Protein AF-A0A2W4IKG3-F1 (afdb_monomer_lite)

Radius of gyration: 30.19 Å; chains: 1; bounding box: 54×69×61 Å

Structure (mmCIF, N/CA/C/O backbone):
data_AF-A0A2W4IKG3-F1
#
_entry.id   AF-A0A2W4IKG3-F1
#
loop_
_atom_site.group_PDB
_atom_site.id
_atom_site.type_symbol
_atom_site.label_atom_id
_atom_site.label_alt_id
_atom_site.label_comp_id
_atom_site.label_asym_id
_atom_site.label_entity_id
_atom_site.label_seq_id
_atom_site.pdbx_PDB_ins_code
_atom_site.Cartn_x
_atom_site.Cartn_y
_atom_site.Cartn_z
_atom_site.occupancy
_atom_site.B_iso_or_equiv
_atom_site.auth_seq_id
_atom_site.auth_comp_id
_atom_site.auth_asym_id
_atom_site.auth_atom_id
_atom_site.pdbx_PDB_model_num
ATOM 1 N N . MET A 1 1 ? 26.561 -14.311 15.280 1.00 34.28 1 MET A N 1
ATOM 2 C CA . MET A 1 1 ? 27.555 -15.313 14.841 1.00 34.28 1 MET A CA 1
ATOM 3 C C . MET A 1 1 ? 26.933 -16.686 15.049 1.00 34.28 1 MET A C 1
ATOM 5 O O . MET A 1 1 ? 26.318 -16.901 16.084 1.00 34.28 1 MET A O 1
ATOM 9 N N . VAL A 1 2 ? 26.937 -17.510 14.005 1.00 32.25 2 VAL A N 1
ATOM 10 C CA . VAL A 1 2 ? 26.079 -18.692 13.817 1.00 32.25 2 VAL A CA 1
ATOM 11 C C . VAL A 1 2 ? 26.414 -19.804 14.818 1.00 32.25 2 VAL A C 1
ATOM 13 O O . VAL A 1 2 ? 27.567 -20.209 14.922 1.00 32.25 2 VAL A O 1
ATOM 16 N N . PHE A 1 3 ? 25.398 -20.301 15.532 1.00 28.64 3 PHE A N 1
ATOM 17 C CA . PHE A 1 3 ? 25.489 -21.510 16.350 1.00 28.64 3 PHE A CA 1
ATOM 18 C C . PHE A 1 3 ? 25.494 -22.739 15.436 1.00 28.64 3 PHE A C 1
ATOM 20 O O . PHE A 1 3 ? 24.466 -23.132 14.887 1.00 28.64 3 PHE A O 1
ATOM 27 N N . VAL A 1 4 ? 26.668 -23.344 15.289 1.00 43.88 4 VAL A N 1
ATOM 28 C CA . VAL A 1 4 ? 26.813 -24.748 14.909 1.00 43.88 4 VAL A CA 1
ATOM 29 C C . VAL A 1 4 ? 26.475 -25.550 16.163 1.00 43.88 4 VAL A C 1
ATOM 31 O O . VAL A 1 4 ? 27.255 -25.556 17.110 1.00 43.88 4 VAL A O 1
ATOM 34 N N . PHE A 1 5 ? 25.295 -26.167 16.214 1.00 30.92 5 PHE A N 1
ATOM 35 C CA . PHE A 1 5 ? 25.030 -27.221 17.190 1.00 30.92 5 PHE A CA 1
ATOM 36 C C . PHE A 1 5 ? 24.658 -28.493 16.450 1.00 30.92 5 P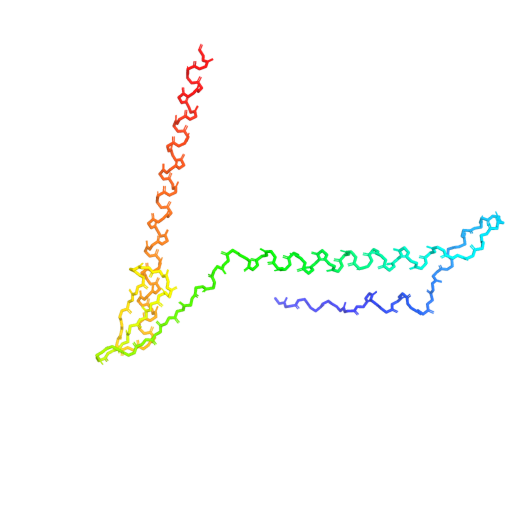HE A C 1
ATOM 38 O O . PHE A 1 5 ? 23.697 -28.554 15.683 1.00 30.92 5 PHE A O 1
ATOM 45 N N . GLU A 1 6 ? 25.547 -29.456 16.635 1.00 34.50 6 GLU A N 1
ATOM 46 C CA . GLU A 1 6 ? 25.668 -30.669 15.870 1.00 34.50 6 GLU A CA 1
ATOM 47 C C . GLU A 1 6 ? 24.504 -31.634 16.069 1.00 34.50 6 GLU A C 1
ATOM 49 O O . GLU A 1 6 ? 23.808 -31.704 17.083 1.00 34.50 6 GLU A O 1
ATOM 54 N N . PHE A 1 7 ? 24.359 -32.415 15.016 1.00 35.81 7 PHE A N 1
ATOM 55 C CA . PHE A 1 7 ? 23.345 -33.388 14.693 1.00 35.81 7 PHE A CA 1
ATOM 56 C C . PHE A 1 7 ? 23.620 -34.719 15.425 1.00 35.81 7 PHE A C 1
ATOM 58 O O . PHE A 1 7 ? 23.741 -35.764 14.791 1.00 35.81 7 PHE A O 1
ATOM 65 N N . THR A 1 8 ? 23.752 -34.696 16.757 1.00 38.12 8 THR A N 1
ATOM 66 C CA . THR A 1 8 ? 24.321 -35.832 17.526 1.00 38.12 8 THR A CA 1
ATOM 67 C C . THR A 1 8 ? 23.337 -36.496 18.499 1.00 38.12 8 THR A C 1
ATOM 69 O O . THR A 1 8 ? 23.743 -37.104 19.481 1.00 38.12 8 THR A O 1
ATOM 72 N N . ILE A 1 9 ? 22.021 -36.430 18.252 1.00 40.94 9 ILE A N 1
ATOM 73 C CA . ILE A 1 9 ? 21.034 -37.144 19.101 1.00 40.94 9 ILE A CA 1
ATOM 74 C C . ILE A 1 9 ? 20.288 -38.269 18.359 1.00 40.94 9 ILE A C 1
ATOM 76 O O . ILE A 1 9 ? 19.635 -39.094 18.991 1.00 40.94 9 ILE A O 1
ATOM 80 N N . LEU A 1 10 ? 20.435 -38.414 17.037 1.00 38.81 10 LEU A N 1
ATOM 81 C CA . LEU A 1 10 ? 19.617 -39.376 16.278 1.00 38.81 10 LEU A CA 1
ATOM 82 C C . LEU A 1 10 ? 20.245 -40.743 15.971 1.00 38.81 10 LEU A C 1
ATOM 84 O O . LEU A 1 10 ? 19.554 -41.597 15.425 1.00 38.81 10 LEU A O 1
ATOM 88 N N . THR A 1 11 ? 21.490 -41.013 16.364 1.00 42.28 11 THR A N 1
ATOM 89 C CA . THR A 1 11 ? 22.123 -42.328 16.114 1.00 42.28 11 THR A CA 1
ATOM 90 C C . THR A 1 11 ? 22.355 -43.169 17.370 1.00 42.28 11 THR A C 1
ATOM 92 O O . THR A 1 11 ? 22.604 -44.368 17.258 1.00 42.28 11 THR A O 1
ATOM 95 N N . ALA A 1 12 ? 22.182 -42.615 18.574 1.00 37.78 12 ALA A N 1
ATOM 96 C CA . ALA A 1 12 ? 22.375 -43.374 19.814 1.00 37.78 12 ALA A CA 1
ATOM 97 C C . ALA A 1 12 ? 21.210 -44.327 20.158 1.00 37.78 12 ALA A C 1
ATOM 99 O O . ALA A 1 12 ? 21.348 -45.170 21.038 1.00 37.78 12 ALA A O 1
ATOM 100 N N . PHE A 1 13 ? 20.076 -44.250 19.453 1.00 38.38 13 PHE A N 1
ATOM 101 C CA . PHE A 1 13 ? 18.917 -45.114 19.716 1.00 38.38 13 PHE A CA 1
ATOM 102 C C . PHE A 1 13 ? 18.950 -46.473 18.996 1.00 38.38 13 PHE A C 1
ATOM 104 O O . PHE A 1 13 ? 18.007 -47.247 19.143 1.00 38.38 13 PHE A O 1
ATOM 111 N N . TRP A 1 14 ? 20.008 -46.782 18.232 1.00 46.38 14 TRP A N 1
ATOM 112 C CA . TRP A 1 14 ? 20.019 -47.968 17.362 1.00 46.38 14 TRP A CA 1
ATOM 113 C C . TRP A 1 14 ? 21.109 -49.015 17.638 1.00 46.38 14 TRP A C 1
ATOM 115 O O . TRP A 1 14 ? 21.073 -50.070 17.018 1.00 46.38 14 TRP A O 1
ATOM 125 N N . VAL A 1 15 ? 22.049 -48.789 18.568 1.00 45.81 15 VAL A N 1
ATOM 126 C CA . VAL A 1 15 ? 23.169 -49.743 18.774 1.00 45.81 15 VAL A CA 1
ATOM 127 C C . VAL A 1 15 ? 23.223 -50.372 20.172 1.00 45.81 15 VAL A C 1
ATOM 129 O O . VAL A 1 15 ? 23.828 -51.426 20.330 1.00 45.81 15 VAL A O 1
ATOM 132 N N . ASN A 1 16 ? 22.548 -49.826 21.188 1.00 42.97 16 ASN A N 1
ATOM 133 C CA . ASN A 1 16 ? 22.400 -50.527 22.471 1.00 42.97 16 ASN A CA 1
ATOM 134 C C . ASN A 1 16 ? 21.255 -49.929 23.303 1.00 42.97 16 ASN A C 1
ATOM 136 O O . ASN A 1 16 ? 21.423 -48.842 23.859 1.00 42.97 16 ASN A O 1
ATOM 140 N N . PRO A 1 17 ? 20.089 -50.588 23.415 1.00 44.97 17 PRO A N 1
ATOM 141 C CA . PRO A 1 17 ? 19.074 -50.134 24.352 1.00 44.97 17 PRO A CA 1
ATOM 142 C C . PRO A 1 17 ? 19.599 -50.321 25.789 1.00 44.97 17 PRO A C 1
ATOM 144 O O . PRO A 1 17 ? 20.053 -51.419 26.125 1.00 44.97 17 PRO A O 1
ATOM 147 N N . PRO A 1 18 ? 19.544 -49.297 26.665 1.00 37.84 18 PRO A N 1
ATOM 148 C CA . PRO A 1 18 ? 19.806 -49.496 28.082 1.00 37.84 18 PRO A CA 1
ATOM 149 C C . PRO A 1 18 ? 18.814 -50.534 28.603 1.00 37.84 18 PRO A C 1
ATOM 151 O O . PRO A 1 18 ? 17.600 -50.386 28.447 1.00 37.84 18 PRO A O 1
ATOM 154 N N . GLN A 1 19 ? 19.338 -51.609 29.191 1.00 41.72 19 GLN A N 1
ATOM 155 C CA . GLN A 1 19 ? 18.538 -52.657 29.809 1.00 41.72 19 GLN A CA 1
ATOM 156 C C . GLN A 1 19 ? 17.869 -52.100 31.068 1.00 41.72 19 GLN A C 1
ATOM 158 O O . GLN A 1 19 ? 18.324 -52.313 32.189 1.00 41.72 19 GLN A O 1
ATOM 163 N N . PHE A 1 20 ? 16.771 -51.370 30.888 1.00 39.03 20 PHE A N 1
ATOM 164 C CA . PHE A 1 20 ? 15.821 -51.132 31.961 1.00 39.03 20 PHE A CA 1
ATOM 165 C C . PHE A 1 20 ? 15.125 -52.462 32.260 1.00 39.03 20 PHE A C 1
ATOM 167 O O . PHE A 1 20 ? 14.127 -52.834 31.642 1.00 39.03 20 PHE A O 1
ATOM 174 N N . LEU A 1 21 ? 15.712 -53.203 33.202 1.00 35.44 21 LEU A N 1
ATOM 175 C CA . LEU A 1 21 ? 15.143 -54.384 33.841 1.00 35.44 21 LEU A CA 1
ATOM 176 C C . LEU A 1 21 ? 13.861 -53.999 34.593 1.00 35.44 21 LEU A C 1
ATOM 178 O O . LEU A 1 21 ? 13.856 -53.825 35.809 1.00 35.44 21 LEU A O 1
ATOM 182 N N . PHE A 1 22 ? 12.738 -53.926 33.882 1.00 35.06 22 PHE A N 1
ATOM 183 C CA . PHE A 1 22 ? 11.442 -54.164 34.503 1.00 35.06 22 PHE A CA 1
ATOM 184 C C . PHE A 1 22 ? 11.282 -55.671 34.683 1.00 35.06 22 PHE A C 1
ATOM 186 O O . PHE A 1 22 ? 10.870 -56.400 33.780 1.00 35.06 22 PHE A O 1
ATOM 193 N N . ARG A 1 23 ? 11.639 -56.155 35.874 1.00 36.19 23 ARG A N 1
ATOM 194 C CA . ARG A 1 23 ? 11.319 -57.513 36.312 1.00 36.19 23 ARG A CA 1
ATOM 195 C C . ARG A 1 23 ? 9.824 -57.575 36.631 1.00 36.19 23 ARG A C 1
ATOM 197 O O . ARG A 1 23 ? 9.427 -57.416 37.780 1.00 36.19 23 ARG A O 1
ATOM 204 N N . LEU A 1 24 ? 8.999 -57.807 35.613 1.00 34.88 24 LEU A N 1
ATOM 205 C CA . LEU A 1 24 ? 7.612 -58.232 35.788 1.00 34.88 24 LEU A CA 1
ATOM 206 C C . LEU A 1 24 ? 7.510 -59.726 35.486 1.00 34.88 24 LEU A C 1
ATOM 208 O O . LEU A 1 24 ? 7.842 -60.208 34.404 1.00 34.88 24 LEU A O 1
ATOM 212 N N . HIS A 1 25 ? 7.104 -60.468 36.511 1.00 37.59 25 HIS A N 1
ATOM 213 C CA . HIS A 1 25 ? 6.852 -61.894 36.440 1.00 37.59 25 HIS A CA 1
ATOM 214 C C . HIS A 1 25 ? 5.715 -62.183 35.447 1.00 37.59 25 HIS A C 1
ATOM 216 O O . HIS A 1 25 ? 4.598 -61.719 35.632 1.00 37.59 25 HIS A O 1
ATOM 222 N N . ARG A 1 26 ? 6.033 -63.057 34.484 1.00 36.47 26 ARG A N 1
ATOM 223 C CA . ARG A 1 26 ? 5.149 -63.953 33.714 1.00 36.47 26 ARG A CA 1
ATOM 224 C C . ARG A 1 26 ? 4.141 -63.317 32.739 1.00 36.47 26 ARG A C 1
ATOM 226 O O . ARG A 1 26 ? 3.073 -62.869 33.123 1.00 36.47 26 ARG A O 1
ATOM 233 N N . GLY A 1 27 ? 4.430 -63.537 31.451 1.00 36.84 27 GLY A N 1
ATOM 234 C CA . GLY A 1 27 ? 3.435 -64.022 30.486 1.00 36.84 27 GLY A CA 1
ATOM 235 C C . GLY A 1 27 ? 2.800 -62.983 29.562 1.00 36.84 27 GLY A C 1
ATOM 236 O O . GLY A 1 27 ? 1.615 -62.709 29.688 1.00 36.84 27 GLY A O 1
ATOM 237 N N . LEU A 1 28 ? 3.552 -62.477 28.578 1.00 32.78 28 LEU A N 1
ATOM 238 C CA . LEU A 1 28 ? 3.008 -61.751 27.424 1.00 32.78 28 LEU A CA 1
ATOM 239 C C . LEU A 1 28 ? 3.519 -62.390 26.130 1.00 32.78 28 LEU A C 1
ATOM 241 O O . LEU A 1 28 ? 4.702 -62.310 25.800 1.00 32.78 28 LEU A O 1
ATOM 245 N N . THR A 1 29 ? 2.609 -63.023 25.395 1.00 38.59 29 THR A N 1
ATOM 246 C CA . THR A 1 29 ? 2.791 -63.343 23.979 1.00 38.59 29 THR A CA 1
ATOM 247 C C . THR A 1 29 ? 2.725 -62.054 23.160 1.00 38.59 29 THR A C 1
ATOM 249 O O . THR A 1 29 ? 1.794 -61.260 23.301 1.00 38.59 29 THR A O 1
ATOM 252 N N . LEU A 1 30 ? 3.735 -61.866 22.309 1.00 47.53 30 LEU A N 1
ATOM 253 C CA . LEU A 1 30 ? 3.854 -60.820 21.294 1.00 47.53 30 LEU A CA 1
ATOM 254 C C . LEU A 1 30 ? 2.597 -60.728 20.409 1.00 47.53 30 LEU A C 1
ATOM 256 O O . LEU A 1 30 ? 2.236 -61.726 19.799 1.00 47.53 30 LEU A O 1
ATOM 260 N N . SER A 1 31 ? 2.038 -59.522 20.230 1.00 45.94 31 SER A N 1
ATOM 261 C CA . SER A 1 31 ? 1.586 -59.035 18.900 1.00 45.94 31 SER A CA 1
ATOM 262 C C . SER A 1 31 ? 1.108 -57.570 18.842 1.00 45.94 31 SER A C 1
ATOM 264 O O . SER A 1 31 ? 0.711 -57.128 17.770 1.00 45.94 31 SER A O 1
ATOM 266 N N . GLN A 1 32 ? 1.139 -56.776 19.923 1.00 45.38 32 GLN A N 1
ATOM 267 C CA . GLN A 1 32 ? 0.488 -55.444 19.904 1.00 45.38 32 GLN A CA 1
ATOM 268 C C . GLN A 1 32 ? 1.409 -54.217 20.038 1.00 45.38 32 GLN A C 1
ATOM 270 O O . GLN A 1 32 ? 0.962 -53.094 19.825 1.00 45.38 32 GLN A O 1
ATOM 275 N N . GLY A 1 33 ? 2.707 -54.393 20.310 1.00 39.69 33 GLY A N 1
ATOM 276 C CA . GLY A 1 33 ? 3.626 -53.259 20.512 1.00 39.69 33 GLY A CA 1
ATOM 277 C C . GLY A 1 33 ? 4.018 -52.507 19.231 1.00 39.69 33 GLY A C 1
ATOM 278 O O . GLY A 1 33 ? 4.095 -51.282 19.232 1.00 39.69 33 GLY A O 1
ATOM 279 N N . GLY A 1 34 ? 4.227 -53.212 18.113 1.00 39.34 34 GLY A N 1
ATOM 280 C CA . GLY A 1 34 ? 4.734 -52.603 16.871 1.00 39.34 34 GLY A CA 1
ATOM 281 C C . GLY A 1 34 ? 3.712 -51.732 16.133 1.00 39.34 34 GLY A C 1
ATOM 282 O O . GLY A 1 34 ? 4.057 -50.692 15.574 1.00 39.34 34 GLY A O 1
ATOM 283 N N . ALA A 1 35 ? 2.433 -52.112 16.183 1.00 43.66 35 ALA A N 1
ATOM 284 C CA . ALA A 1 35 ? 1.360 -51.375 15.516 1.00 43.66 35 ALA A CA 1
ATOM 285 C C . ALA A 1 35 ? 1.056 -50.027 16.196 1.00 43.66 35 ALA A C 1
ATOM 287 O O . ALA A 1 35 ? 0.622 -49.084 15.534 1.00 43.66 35 ALA A O 1
ATOM 288 N N . PHE A 1 36 ? 1.316 -49.911 17.503 1.00 44.56 36 PHE A N 1
ATOM 289 C CA . PHE A 1 36 ? 1.038 -48.696 18.268 1.00 44.56 36 PHE A CA 1
ATOM 290 C C . PHE A 1 36 ? 2.060 -47.584 17.977 1.00 44.56 36 PHE A C 1
ATOM 292 O O . PHE A 1 36 ? 1.684 -46.433 17.747 1.00 44.56 36 PHE A O 1
ATOM 299 N N . PHE A 1 37 ? 3.346 -47.936 17.874 1.00 44.34 37 PHE A N 1
ATOM 300 C CA . PHE A 1 37 ? 4.422 -46.984 17.564 1.00 44.34 37 PHE A CA 1
ATOM 301 C C . PHE A 1 37 ? 4.390 -46.468 16.114 1.00 44.34 37 PHE A C 1
ATOM 303 O O . PHE A 1 37 ? 4.687 -45.294 15.866 1.00 44.34 37 PHE A O 1
ATOM 310 N N . LEU A 1 38 ? 3.955 -47.296 15.158 1.00 48.75 38 LEU A N 1
ATOM 311 C CA . LEU A 1 38 ? 3.748 -46.874 13.767 1.00 48.75 38 LEU A CA 1
ATOM 312 C C . LEU A 1 38 ? 2.573 -45.895 13.630 1.00 48.75 38 LEU A C 1
ATOM 314 O O . LEU A 1 38 ? 2.666 -44.923 12.881 1.00 48.75 38 LEU A O 1
ATOM 318 N N . ARG A 1 39 ? 1.493 -46.093 14.399 1.00 44.09 39 ARG A N 1
ATOM 319 C CA . ARG A 1 39 ? 0.307 -45.220 14.362 1.00 44.09 39 ARG A CA 1
ATOM 320 C C . ARG A 1 39 ? 0.589 -43.809 14.879 1.00 44.09 39 ARG A C 1
ATOM 322 O O . ARG A 1 39 ? 0.131 -42.841 14.274 1.00 44.09 39 ARG A O 1
ATOM 329 N N . ILE A 1 40 ? 1.365 -43.692 15.957 1.00 49.12 40 ILE A N 1
ATOM 330 C CA . ILE A 1 40 ? 1.738 -42.395 16.543 1.00 49.12 40 ILE A CA 1
ATOM 331 C C . ILE A 1 40 ? 2.687 -41.637 15.608 1.00 49.12 40 ILE A C 1
ATOM 333 O O . ILE A 1 40 ? 2.469 -40.457 15.333 1.00 49.12 40 ILE A O 1
ATOM 337 N N . SER A 1 41 ? 3.682 -42.328 15.045 1.00 46.88 41 SER A N 1
ATOM 338 C CA . SER A 1 41 ? 4.632 -41.728 14.099 1.00 46.88 41 SER A CA 1
ATOM 339 C C . SER A 1 41 ? 3.935 -41.188 12.842 1.00 46.88 41 SER A C 1
ATOM 341 O O . SER A 1 41 ? 4.233 -40.079 12.391 1.00 46.88 41 SER A O 1
ATOM 343 N N . LEU A 1 42 ? 2.941 -41.916 12.314 1.00 42.69 42 LEU A N 1
ATOM 344 C CA . LEU A 1 42 ? 2.159 -41.464 11.160 1.00 42.69 42 LEU A CA 1
ATOM 345 C C . LEU A 1 42 ? 1.266 -40.256 11.497 1.00 42.69 42 LEU A C 1
ATOM 347 O O . LEU A 1 42 ? 1.192 -39.308 10.716 1.00 42.69 42 LEU A O 1
ATOM 351 N N . GLN A 1 43 ? 0.614 -40.251 12.667 1.00 47.69 43 GLN A N 1
ATOM 352 C CA . GLN A 1 43 ? -0.247 -39.137 13.085 1.00 47.69 43 GLN A CA 1
ATOM 353 C C . GLN A 1 43 ? 0.525 -37.834 13.314 1.00 47.69 43 GLN A C 1
ATOM 355 O O . GLN A 1 43 ? 0.014 -36.761 12.985 1.00 47.69 43 GLN A O 1
ATOM 360 N N . ILE A 1 44 ? 1.746 -37.908 13.849 1.00 52.28 44 ILE A N 1
ATOM 361 C CA . ILE A 1 44 ? 2.600 -36.728 14.044 1.00 52.28 44 ILE A CA 1
ATOM 362 C C . ILE A 1 44 ? 3.051 -36.175 12.684 1.00 52.28 44 ILE A C 1
ATOM 364 O O . ILE A 1 44 ? 2.947 -34.969 12.454 1.00 52.28 44 ILE A O 1
ATOM 368 N N . SER A 1 45 ? 3.441 -37.046 11.748 1.00 44.00 45 SER A N 1
ATOM 369 C CA . SER A 1 45 ? 3.805 -36.646 10.382 1.00 44.00 45 SER A CA 1
ATOM 370 C C . SER A 1 45 ? 2.634 -35.987 9.637 1.00 44.00 45 SER A C 1
ATOM 372 O O . SER A 1 45 ? 2.777 -34.896 9.082 1.00 44.00 45 SER A O 1
ATOM 374 N N . MET A 1 46 ? 1.429 -36.564 9.714 1.00 43.66 46 MET A N 1
ATOM 375 C CA . MET A 1 46 ? 0.239 -35.987 9.072 1.00 43.66 46 MET A CA 1
ATOM 376 C C . MET A 1 46 ? -0.191 -34.650 9.692 1.00 43.66 46 MET A C 1
ATOM 378 O O . MET A 1 46 ? -0.620 -33.755 8.961 1.00 43.66 46 MET A 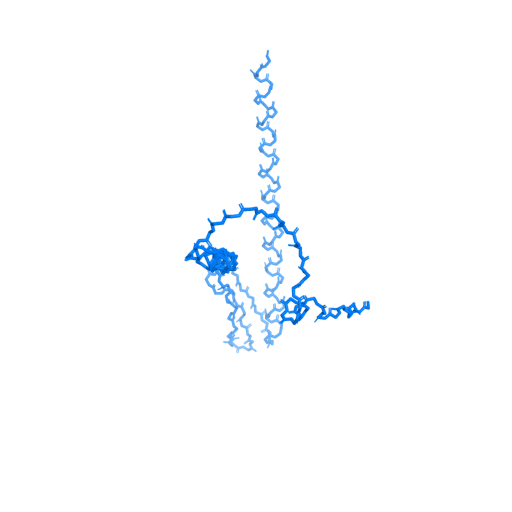O 1
ATOM 382 N N . LYS A 1 47 ? -0.053 -34.469 11.014 1.00 48.81 47 LYS A N 1
ATOM 383 C CA . 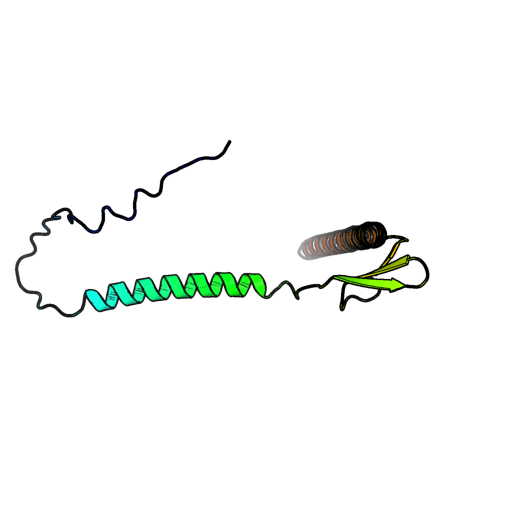LYS A 1 47 ? -0.293 -33.164 11.654 1.00 48.81 47 LYS A CA 1
ATOM 384 C C . LYS A 1 47 ? 0.696 -32.105 11.165 1.00 48.81 47 LYS A C 1
ATOM 386 O O . LYS A 1 47 ? 0.265 -30.994 10.873 1.00 48.81 47 LYS A O 1
ATOM 391 N N . PHE A 1 48 ? 1.975 -32.446 11.000 1.00 42.19 48 PHE A N 1
ATOM 392 C CA . PHE A 1 48 ? 2.981 -31.523 10.460 1.00 42.19 48 PHE A CA 1
ATOM 393 C C . PHE A 1 48 ? 2.732 -31.156 8.989 1.00 42.19 48 PHE A C 1
ATOM 395 O O . PHE A 1 48 ? 2.864 -29.986 8.623 1.00 42.19 48 PHE A O 1
ATOM 402 N N . VAL A 1 49 ? 2.312 -32.114 8.156 1.00 47.09 49 VAL A N 1
ATOM 403 C CA . VAL A 1 49 ? 1.939 -31.847 6.754 1.00 47.09 49 VAL A CA 1
ATOM 404 C C . VAL A 1 49 ? 0.724 -30.915 6.680 1.00 47.09 49 VAL A C 1
ATOM 406 O O . VAL A 1 49 ? 0.737 -29.946 5.920 1.00 47.09 49 VAL A O 1
ATOM 409 N N . LYS A 1 50 ? -0.291 -31.133 7.526 1.00 42.25 50 LYS A N 1
ATOM 410 C CA . LYS A 1 50 ? -1.505 -30.302 7.555 1.00 42.25 50 LYS A CA 1
ATOM 411 C C . LYS A 1 50 ? -1.262 -28.894 8.121 1.00 42.25 50 LYS A C 1
ATOM 413 O O . LYS A 1 50 ? -1.928 -27.946 7.710 1.00 42.25 50 LYS A O 1
ATOM 418 N N . MET A 1 51 ? -0.282 -28.732 9.014 1.00 43.22 51 MET A N 1
ATOM 419 C CA . MET A 1 51 ? 0.113 -27.420 9.546 1.00 43.22 51 MET A CA 1
ATOM 420 C C . MET A 1 51 ? 0.838 -26.563 8.500 1.00 43.22 51 MET A C 1
ATOM 422 O O . MET A 1 51 ? 0.651 -25.349 8.474 1.00 43.22 51 MET A O 1
ATOM 426 N N . LYS A 1 52 ? 1.608 -27.182 7.593 1.00 40.56 52 LYS A N 1
ATOM 427 C CA . LYS A 1 52 ? 2.224 -26.458 6.471 1.00 40.56 52 LYS A CA 1
ATOM 428 C C . LYS A 1 52 ? 1.203 -26.071 5.401 1.00 40.56 52 LYS A C 1
ATOM 430 O O . LYS A 1 52 ? 1.286 -24.967 4.884 1.00 40.56 52 LYS A O 1
ATOM 435 N N . SER A 1 53 ? 0.208 -26.908 5.104 1.00 44.66 53 SER A N 1
ATOM 436 C CA . SER A 1 53 ? -0.799 -26.582 4.080 1.00 44.66 53 SER A CA 1
ATOM 437 C C . SER A 1 53 ? -1.811 -25.512 4.515 1.00 44.66 53 SER A C 1
ATOM 439 O O . SER A 1 53 ? -2.365 -24.827 3.663 1.00 44.66 53 SER A O 1
ATOM 441 N N . GLY A 1 54 ? -2.058 -25.350 5.822 1.00 41.69 54 GLY A N 1
ATOM 442 C CA . GLY A 1 54 ? -2.966 -24.322 6.352 1.00 41.69 54 GLY A CA 1
ATOM 443 C C . GLY A 1 54 ? -2.374 -22.909 6.365 1.00 41.69 54 GLY A C 1
ATOM 444 O O . GLY A 1 54 ? -3.113 -21.944 6.199 1.00 41.69 54 GLY A O 1
ATOM 445 N N . LEU A 1 55 ? -1.048 -22.781 6.498 1.00 45.25 55 LEU A N 1
ATOM 446 C CA . LEU A 1 55 ? -0.377 -21.478 6.467 1.00 45.25 55 LEU A CA 1
ATOM 447 C C . LEU A 1 55 ? -0.384 -20.865 5.058 1.00 45.25 55 LEU A C 1
ATOM 449 O O . LEU A 1 55 ? -0.504 -19.658 4.916 1.00 45.25 55 LEU A O 1
ATOM 453 N N . PHE A 1 56 ? -0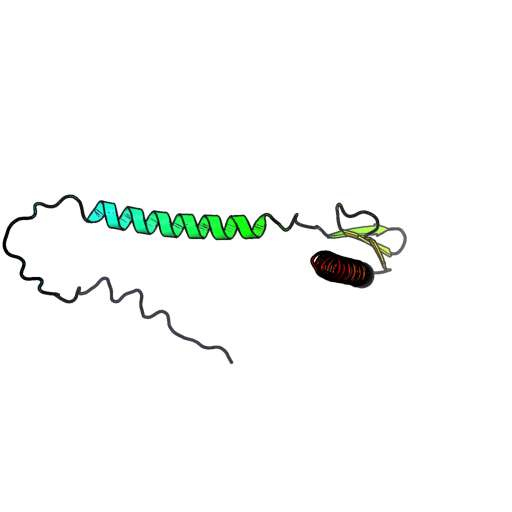.325 -21.693 4.011 1.00 43.59 56 PHE A N 1
ATOM 454 C CA . PHE A 1 56 ? -0.295 -21.239 2.615 1.00 43.59 56 PHE A CA 1
ATOM 455 C C . PHE A 1 56 ? -1.674 -20.914 2.015 1.00 43.59 56 PHE A C 1
ATOM 457 O O . PHE A 1 56 ? -1.744 -20.511 0.859 1.00 43.59 56 PHE A O 1
ATOM 464 N N . SER A 1 57 ? -2.769 -21.053 2.773 1.00 44.44 57 SER A N 1
ATOM 465 C CA . SER A 1 57 ? -4.127 -20.829 2.249 1.00 44.44 57 SER A CA 1
ATOM 466 C C . SER A 1 57 ? -4.615 -19.375 2.336 1.00 44.44 57 SER A C 1
ATOM 468 O O . SER A 1 57 ? -5.646 -19.065 1.743 1.00 44.44 57 SER A O 1
ATOM 470 N N . ALA A 1 58 ? -3.927 -18.487 3.063 1.00 46.66 58 ALA A N 1
ATOM 471 C CA . ALA A 1 58 ? -4.378 -17.101 3.265 1.00 46.66 58 ALA A CA 1
ATOM 472 C C . ALA A 1 58 ? -3.687 -16.077 2.350 1.00 46.66 58 ALA A C 1
ATOM 474 O O . ALA A 1 58 ? -4.203 -14.980 2.152 1.00 46.66 58 ALA A O 1
ATOM 475 N N . TYR A 1 59 ? -2.557 -16.433 1.739 1.00 47.94 59 TYR A N 1
ATOM 476 C CA . TYR A 1 59 ? -1.965 -15.630 0.677 1.00 47.94 59 TYR A CA 1
ATOM 477 C C . TYR A 1 59 ? -2.516 -16.170 -0.638 1.00 47.94 59 TYR A C 1
ATOM 479 O O . TYR A 1 59 ? -1.965 -17.102 -1.224 1.00 47.94 59 TYR A O 1
ATOM 487 N N . LYS A 1 60 ? -3.615 -15.588 -1.134 1.00 60.09 60 LYS A N 1
ATOM 488 C CA . LYS A 1 60 ? -3.813 -15.573 -2.589 1.00 60.09 60 LYS A CA 1
ATOM 489 C C . LYS A 1 60 ? -2.489 -15.056 -3.145 1.00 60.09 60 LYS A C 1
ATOM 491 O O . LYS A 1 60 ? -2.103 -13.948 -2.785 1.00 60.09 60 LYS A O 1
ATOM 496 N N . ILE A 1 61 ? -1.749 -15.885 -3.884 1.00 58.22 61 ILE A N 1
ATOM 497 C CA . ILE A 1 61 ? -0.420 -15.520 -4.383 1.00 58.22 61 ILE A CA 1
ATOM 498 C C . ILE A 1 61 ? -0.624 -14.288 -5.265 1.00 58.22 61 ILE A C 1
ATOM 500 O O . ILE A 1 61 ? -1.121 -14.391 -6.385 1.00 58.22 61 ILE A O 1
ATOM 504 N N . MET A 1 62 ? -0.338 -13.113 -4.708 1.00 80.19 62 MET A N 1
ATOM 505 C CA . MET A 1 62 ? -0.403 -11.859 -5.434 1.00 80.19 62 MET A CA 1
ATOM 506 C C . MET A 1 62 ? 0.812 -11.843 -6.340 1.00 80.19 62 MET A C 1
ATOM 508 O O . MET A 1 62 ? 1.947 -11.890 -5.871 1.00 80.19 62 MET A O 1
ATOM 512 N N . ASN A 1 63 ? 0.555 -11.856 -7.641 1.00 91.38 63 ASN A N 1
ATOM 513 C CA . ASN A 1 63 ? 1.605 -11.788 -8.635 1.00 91.38 63 ASN A CA 1
ATOM 514 C C . ASN A 1 63 ? 1.815 -10.329 -9.037 1.00 91.38 63 ASN A C 1
ATOM 516 O O . ASN A 1 63 ? 0.843 -9.580 -9.145 1.00 91.38 63 ASN A O 1
ATOM 520 N N . ILE A 1 64 ? 3.060 -9.939 -9.284 1.00 95.25 64 ILE A N 1
ATOM 521 C CA . ILE A 1 64 ? 3.383 -8.631 -9.854 1.00 95.25 64 ILE A CA 1
ATOM 522 C C . ILE A 1 64 ? 3.651 -8.846 -11.339 1.00 95.25 64 ILE A C 1
ATOM 524 O O . ILE A 1 64 ? 4.438 -9.714 -11.717 1.00 95.25 64 ILE A O 1
ATOM 528 N N . SER A 1 65 ? 2.970 -8.077 -12.180 1.00 96.31 65 SER A N 1
ATOM 529 C CA . SER A 1 65 ? 3.168 -8.069 -13.626 1.00 96.31 65 SER A CA 1
ATOM 530 C C . SER A 1 65 ? 3.879 -6.780 -14.016 1.00 96.31 65 SER A C 1
ATOM 532 O O . SER A 1 65 ? 3.468 -5.707 -13.588 1.00 96.31 65 SER A O 1
ATOM 534 N N . ILE A 1 66 ? 4.919 -6.887 -14.841 1.00 97.50 66 ILE A N 1
ATOM 535 C CA . ILE A 1 66 ? 5.610 -5.745 -15.444 1.00 97.50 66 ILE A CA 1
ATOM 536 C C . ILE A 1 66 ? 5.469 -5.878 -16.954 1.00 97.50 66 ILE A C 1
ATOM 538 O O . ILE A 1 66 ? 5.768 -6.932 -17.520 1.00 97.50 66 ILE A O 1
ATOM 542 N N . LYS A 1 67 ? 4.982 -4.828 -17.607 1.00 97.00 67 LYS A N 1
ATOM 543 C CA . LYS A 1 67 ? 4.785 -4.795 -19.058 1.00 97.00 67 LYS A CA 1
ATOM 544 C C . LYS A 1 67 ? 5.372 -3.509 -19.613 1.00 97.00 67 LYS A C 1
ATOM 546 O O . LYS A 1 67 ? 5.317 -2.472 -18.960 1.00 97.00 67 LYS A O 1
ATOM 551 N N . LYS A 1 68 ? 5.921 -3.575 -20.824 1.00 97.75 68 LYS A N 1
ATOM 552 C CA . LYS A 1 68 ? 6.352 -2.378 -21.546 1.00 97.75 68 LYS A CA 1
ATOM 553 C C . LYS A 1 68 ? 5.127 -1.545 -21.926 1.00 97.75 68 LYS A C 1
ATOM 55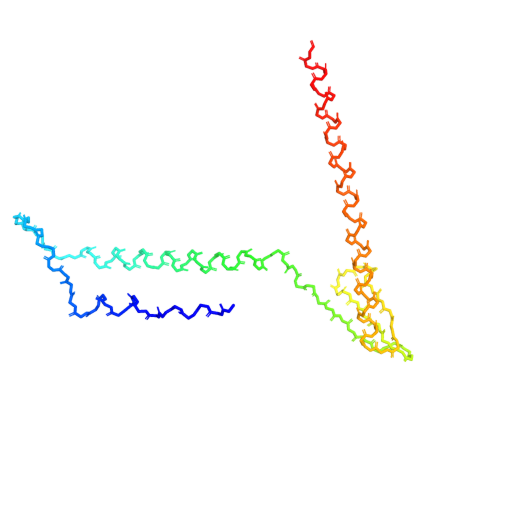5 O O . LYS A 1 68 ? 4.181 -2.097 -22.488 1.00 97.75 68 LYS A O 1
ATOM 560 N N . ASP A 1 69 ? 5.173 -0.250 -21.641 1.00 96.44 69 ASP A N 1
ATOM 561 C CA . ASP A 1 69 ? 4.108 0.708 -21.938 1.00 96.44 69 ASP A CA 1
ATOM 562 C C . ASP A 1 69 ? 4.715 2.019 -22.458 1.00 96.44 69 ASP A C 1
ATOM 564 O O . ASP A 1 69 ? 5.445 2.713 -21.749 1.00 96.44 69 ASP A O 1
ATOM 568 N N . GLY A 1 70 ? 4.488 2.321 -23.739 1.00 95.56 70 GLY A N 1
ATOM 569 C CA . GLY A 1 70 ? 5.119 3.4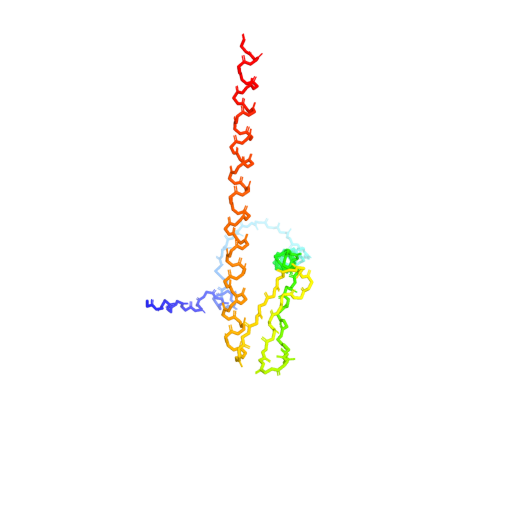52 -24.424 1.00 95.56 70 GLY A CA 1
ATOM 570 C C . GLY A 1 70 ? 6.653 3.437 -24.330 1.00 95.56 70 GLY A C 1
ATOM 571 O O . GLY A 1 70 ? 7.315 2.493 -24.776 1.00 95.56 70 GLY A O 1
ATOM 572 N N . GLU A 1 71 ? 7.211 4.507 -23.762 1.00 96.44 71 GLU A N 1
ATOM 573 C CA . GLU A 1 71 ? 8.654 4.686 -23.540 1.00 96.44 71 GLU A CA 1
ATOM 574 C C . GLU A 1 71 ? 9.162 4.046 -22.237 1.00 96.44 71 GLU A C 1
ATOM 576 O O . GLU A 1 71 ? 10.369 4.033 -22.002 1.00 96.44 71 GLU A O 1
ATOM 581 N N . GLY A 1 72 ? 8.274 3.496 -21.403 1.00 97.38 72 GLY A N 1
ATOM 582 C CA . GLY A 1 72 ? 8.622 2.927 -20.103 1.00 97.38 72 GLY A CA 1
ATOM 583 C C . GLY A 1 72 ? 7.946 1.590 -19.818 1.00 97.38 72 GLY A C 1
ATOM 584 O O . GLY A 1 72 ? 7.703 0.773 -20.713 1.00 97.38 72 GLY A O 1
ATOM 585 N N . TYR A 1 73 ? 7.686 1.353 -18.537 1.00 98.56 73 TYR A N 1
ATOM 586 C CA . TYR A 1 73 ? 7.154 0.114 -17.990 1.00 98.56 73 TYR A CA 1
ATOM 587 C C . TYR A 1 73 ? 6.037 0.407 -16.994 1.00 98.56 73 TYR A C 1
ATOM 589 O O . TYR A 1 73 ? 6.150 1.295 -16.150 1.00 98.56 73 TYR A O 1
ATOM 597 N N . LEU A 1 74 ? 4.980 -0.394 -17.065 1.00 98.06 74 LEU A N 1
ATOM 598 C CA . LEU A 1 74 ? 3.876 -0.406 -16.119 1.00 98.06 74 LEU A CA 1
ATOM 599 C C . LEU A 1 74 ? 4.003 -1.644 -15.228 1.00 98.06 74 LEU A C 1
ATOM 601 O O . LEU A 1 74 ? 3.976 -2.776 -15.723 1.00 98.06 74 LEU A O 1
ATOM 605 N N . ALA A 1 75 ? 4.139 -1.429 -13.923 1.00 98.06 75 ALA A N 1
ATOM 606 C CA . ALA A 1 75 ? 4.114 -2.474 -12.909 1.00 98.06 75 ALA A CA 1
ATOM 607 C C . ALA A 1 75 ? 2.738 -2.497 -12.230 1.00 98.06 75 ALA A C 1
ATOM 609 O O . ALA A 1 75 ? 2.250 -1.455 -11.803 1.00 98.06 75 ALA A O 1
ATOM 610 N N . GLU A 1 76 ? 2.115 -3.668 -12.102 1.00 97.12 76 GLU A N 1
ATOM 611 C CA . GLU A 1 76 ? 0.782 -3.838 -11.505 1.00 97.12 76 GLU A CA 1
ATOM 612 C C . GLU A 1 76 ? 0.706 -5.073 -10.597 1.00 97.12 76 GLU A C 1
ATOM 614 O O . GLU A 1 76 ? 1.369 -6.087 -10.840 1.00 97.12 76 GLU A O 1
ATOM 619 N N . VAL A 1 77 ? -0.141 -5.017 -9.566 1.00 95.69 77 VAL A N 1
ATOM 620 C CA . VAL A 1 77 ? -0.489 -6.192 -8.753 1.00 95.69 77 VAL A CA 1
ATOM 621 C C . VAL A 1 77 ? -1.675 -6.910 -9.394 1.00 95.69 77 VAL A C 1
ATOM 623 O O . VAL A 1 77 ? -2.802 -6.414 -9.410 1.00 95.69 77 VAL A O 1
ATOM 626 N N . VAL A 1 78 ? -1.436 -8.118 -9.900 1.00 92.94 78 VAL A N 1
ATOM 627 C CA . VAL A 1 78 ? -2.436 -8.903 -10.630 1.00 92.94 78 VAL A CA 1
ATOM 628 C C . VAL A 1 78 ? -3.640 -9.204 -9.739 1.00 92.94 78 VAL A C 1
ATOM 630 O O . VAL A 1 78 ? -3.529 -9.829 -8.682 1.00 92.94 78 VAL A O 1
ATOM 633 N N . GLY A 1 79 ? -4.819 -8.798 -10.210 1.00 89.56 79 GLY A N 1
ATOM 634 C CA . GLY A 1 79 ? -6.084 -9.012 -9.511 1.00 89.56 79 GLY A CA 1
ATOM 635 C C . GLY A 1 79 ? -6.363 -8.018 -8.384 1.00 89.56 79 GLY A C 1
ATOM 636 O O . GLY A 1 79 ? -7.298 -8.262 -7.619 1.00 89.56 79 GLY A O 1
ATOM 637 N N . LYS A 1 80 ? -5.585 -6.932 -8.274 1.00 89.69 80 LYS A N 1
ATOM 638 C CA . LYS A 1 80 ? -5.893 -5.783 -7.421 1.00 89.69 80 LYS A CA 1
ATOM 639 C C . LYS A 1 80 ? -6.115 -4.544 -8.287 1.00 89.69 80 LYS A C 1
ATOM 641 O O . LYS A 1 80 ? -5.198 -4.050 -8.935 1.00 89.69 80 LYS A O 1
ATOM 646 N N . GLU A 1 81 ? -7.345 -4.044 -8.279 1.00 90.25 81 GLU A N 1
ATOM 647 C CA . GLU A 1 81 ? -7.699 -2.811 -8.982 1.00 90.25 81 GLU A CA 1
ATOM 648 C C . GLU A 1 81 ? -6.950 -1.611 -8.394 1.00 90.25 81 GLU A C 1
ATOM 650 O O . GLU A 1 81 ? -6.661 -1.569 -7.195 1.00 90.25 81 GLU A O 1
ATOM 655 N N . ASN A 1 82 ? -6.641 -0.634 -9.249 1.00 92.19 82 ASN A N 1
ATOM 656 C CA . ASN A 1 82 ? -5.979 0.622 -8.878 1.00 92.19 82 ASN A CA 1
ATOM 657 C C . ASN A 1 82 ? -4.621 0.448 -8.169 1.00 92.19 82 ASN A C 1
ATOM 659 O O . ASN A 1 82 ? -4.178 1.337 -7.449 1.00 92.19 82 ASN A O 1
ATOM 663 N N . CYS A 1 83 ? -3.948 -0.691 -8.360 1.00 95.81 83 CYS A N 1
ATOM 664 C CA . CYS A 1 83 ? -2.632 -0.966 -7.788 1.00 95.81 83 CYS A CA 1
ATOM 665 C C . CYS A 1 83 ? -1.608 -1.178 -8.904 1.00 95.81 83 CYS A C 1
ATOM 667 O O . CYS A 1 83 ? -1.239 -2.306 -9.237 1.00 95.81 83 CYS A O 1
ATOM 669 N N . TYR A 1 84 ? -1.192 -0.063 -9.495 1.00 97.00 84 TYR A N 1
ATOM 670 C CA . TYR A 1 84 ? -0.213 -0.010 -10.570 1.00 97.00 84 TYR A CA 1
ATOM 671 C C . TYR A 1 84 ? 0.634 1.263 -10.473 1.00 97.00 84 TYR A C 1
ATOM 673 O O . TYR A 1 84 ? 0.219 2.241 -9.849 1.00 97.00 84 TYR A O 1
ATOM 681 N N . ALA A 1 85 ? 1.809 1.256 -11.097 1.00 98.06 85 ALA A N 1
ATOM 682 C CA . ALA A 1 85 ? 2.677 2.420 -11.218 1.00 98.06 85 ALA A CA 1
ATOM 683 C C . ALA A 1 85 ? 3.548 2.343 -12.478 1.00 98.06 85 ALA A C 1
ATOM 685 O O . ALA A 1 85 ? 3.878 1.256 -12.957 1.00 98.06 85 ALA A O 1
ATOM 686 N N . PHE A 1 86 ? 3.918 3.508 -13.002 1.00 98.06 86 PHE A N 1
ATOM 687 C CA . PHE A 1 86 ? 4.750 3.653 -14.194 1.00 98.06 86 PHE A CA 1
ATOM 688 C C . PHE A 1 86 ? 6.181 4.060 -13.822 1.00 98.06 86 PHE A C 1
ATOM 690 O O . PHE A 1 86 ? 6.380 4.807 -12.867 1.00 98.06 86 PHE A O 1
ATOM 697 N N . GLY A 1 87 ? 7.162 3.619 -14.610 1.00 98.19 87 GLY A N 1
ATOM 698 C CA . GLY A 1 87 ? 8.543 4.107 -14.566 1.00 98.19 87 GLY A CA 1
ATOM 699 C C . GLY A 1 87 ? 9.238 3.945 -15.917 1.00 98.19 87 GLY A C 1
ATOM 700 O O . GLY A 1 87 ? 8.833 3.115 -16.730 1.00 98.19 87 GLY A O 1
ATOM 701 N N . TYR A 1 88 ? 10.300 4.707 -16.181 1.00 97.69 88 TYR A N 1
ATOM 702 C CA . TYR A 1 88 ? 11.052 4.619 -17.442 1.00 97.69 88 TYR A CA 1
ATOM 703 C C . TYR A 1 88 ? 11.918 3.355 -17.520 1.00 97.69 88 TYR A C 1
ATOM 705 O O . TYR A 1 88 ? 12.273 2.892 -18.604 1.00 97.69 88 TYR A O 1
ATOM 713 N N . THR A 1 89 ? 12.226 2.756 -16.369 1.00 98.25 89 THR A N 1
ATOM 714 C CA . THR A 1 89 ? 12.874 1.443 -16.262 1.00 98.25 89 THR A CA 1
ATOM 715 C C . THR A 1 89 ? 12.012 0.480 -15.448 1.00 98.25 89 THR A C 1
ATOM 717 O O . THR A 1 89 ? 11.203 0.904 -14.626 1.00 98.25 89 THR A O 1
ATOM 720 N N . GLU A 1 90 ? 12.212 -0.829 -15.621 1.00 97.88 90 GLU A N 1
ATOM 721 C CA . GLU A 1 90 ? 11.514 -1.846 -14.817 1.00 97.88 90 GLU A CA 1
ATOM 722 C C . GLU A 1 90 ? 11.733 -1.643 -13.309 1.00 97.88 90 GLU A C 1
ATOM 724 O O . GLU A 1 90 ? 10.810 -1.790 -12.510 1.00 97.88 90 GLU A O 1
ATOM 729 N N . GLN A 1 91 ? 12.957 -1.269 -12.920 1.00 97.94 91 GLN A N 1
ATOM 730 C CA . GLN A 1 91 ? 13.319 -1.020 -11.524 1.00 97.94 91 GLN A CA 1
ATOM 731 C C . GLN A 1 91 ? 12.583 0.194 -10.956 1.00 97.94 91 GLN A C 1
ATOM 733 O O . GLN A 1 91 ? 12.114 0.153 -9.820 1.00 97.94 91 GLN A O 1
ATOM 738 N N . GLU A 1 92 ? 12.463 1.257 -11.748 1.00 98.12 92 GLU A N 1
ATOM 739 C CA . GLU A 1 92 ? 11.730 2.460 -11.365 1.00 98.12 92 GLU A CA 1
ATOM 740 C C . GLU A 1 92 ? 10.234 2.170 -11.221 1.00 98.12 92 GLU A C 1
ATOM 742 O O . GLU A 1 92 ? 9.654 2.495 -10.190 1.00 98.12 92 GLU A O 1
ATOM 747 N N . ALA A 1 93 ? 9.627 1.462 -12.179 1.00 98.38 93 ALA A N 1
ATOM 748 C CA . ALA A 1 93 ? 8.214 1.091 -12.109 1.00 98.38 93 ALA A CA 1
ATOM 749 C C . ALA A 1 93 ? 7.899 0.259 -10.850 1.00 98.38 93 ALA A C 1
ATOM 751 O O . ALA A 1 93 ? 6.885 0.480 -10.186 1.00 98.38 93 ALA A O 1
ATOM 752 N N . LEU A 1 94 ? 8.794 -0.660 -10.468 1.00 98.00 94 LEU A N 1
ATOM 753 C CA . LEU A 1 94 ? 8.681 -1.418 -9.219 1.00 98.00 94 LEU A CA 1
ATOM 754 C C . LEU A 1 94 ? 8.839 -0.544 -7.969 1.00 98.00 94 LEU A C 1
ATOM 756 O O . LEU A 1 94 ? 8.120 -0.746 -6.987 1.00 98.00 94 LEU A O 1
ATOM 760 N N . ALA A 1 95 ? 9.774 0.407 -7.984 1.00 98.12 95 ALA A N 1
ATOM 761 C CA . ALA A 1 95 ? 9.979 1.329 -6.872 1.00 98.12 95 ALA A CA 1
ATOM 762 C C . ALA A 1 95 ? 8.761 2.240 -6.668 1.00 98.12 95 ALA A C 1
ATOM 764 O O . ALA A 1 95 ? 8.341 2.446 -5.529 1.00 98.12 95 ALA A O 1
ATOM 765 N N . GLU A 1 96 ? 8.154 2.730 -7.748 1.00 98.19 96 GLU A N 1
ATOM 766 C CA . GLU A 1 96 ? 6.919 3.511 -7.674 1.00 98.19 96 GLU A CA 1
ATOM 767 C C . GLU A 1 96 ? 5.731 2.651 -7.221 1.00 98.19 96 GLU A C 1
ATOM 769 O O . GLU A 1 96 ? 4.964 3.067 -6.351 1.00 98.19 96 GLU A O 1
ATOM 774 N N . LEU A 1 97 ? 5.614 1.409 -7.710 1.00 98.06 97 LEU A N 1
ATOM 775 C CA . LEU A 1 97 ? 4.557 0.491 -7.271 1.00 98.06 97 LEU A CA 1
ATOM 776 C C . LEU A 1 97 ? 4.647 0.216 -5.768 1.00 98.06 97 LEU A C 1
ATOM 778 O O . LEU A 1 97 ? 3.626 0.163 -5.080 1.00 98.06 97 LEU A O 1
ATOM 782 N N . LYS A 1 98 ? 5.866 0.076 -5.239 1.00 97.69 98 LYS A N 1
ATOM 783 C CA . LYS A 1 98 ? 6.091 -0.078 -3.802 1.00 97.69 98 LYS A CA 1
ATOM 784 C C . LYS A 1 98 ? 5.514 1.104 -3.015 1.00 97.69 98 LYS A C 1
ATOM 786 O O . LYS A 1 98 ? 4.798 0.863 -2.048 1.00 97.69 98 LYS A O 1
ATOM 791 N N . LYS A 1 99 ? 5.750 2.346 -3.447 1.00 98.06 99 LYS A N 1
ATOM 792 C CA . LYS A 1 99 ? 5.201 3.535 -2.769 1.00 98.06 99 LYS A CA 1
ATOM 793 C C . LYS A 1 99 ? 3.672 3.550 -2.782 1.00 98.06 99 LYS A C 1
ATOM 795 O O . LYS A 1 99 ? 3.053 3.882 -1.777 1.00 98.06 99 LYS A O 1
ATOM 800 N N . VAL A 1 100 ? 3.052 3.143 -3.892 1.00 96.81 100 VAL A N 1
ATOM 801 C CA . VAL A 1 100 ? 1.586 3.007 -3.982 1.00 96.81 100 VAL A CA 1
ATOM 802 C C . VAL A 1 100 ? 1.065 1.989 -2.961 1.00 96.81 100 VAL A C 1
ATOM 804 O O . VAL A 1 100 ? 0.054 2.225 -2.300 1.00 96.81 100 VAL A O 1
ATOM 807 N N . ILE A 1 101 ? 1.757 0.857 -2.802 1.00 96.06 101 ILE A N 1
ATOM 808 C CA . ILE A 1 101 ? 1.392 -0.166 -1.813 1.00 96.06 101 ILE A CA 1
ATOM 809 C C . ILE A 1 101 ? 1.564 0.357 -0.381 1.00 96.06 101 ILE A C 1
ATOM 811 O O . ILE A 1 101 ? 0.682 0.126 0.445 1.00 96.06 101 ILE A O 1
ATOM 815 N N . GLU A 1 102 ? 2.655 1.067 -0.093 1.00 96.62 102 GLU A N 1
ATOM 816 C CA . GLU A 1 102 ? 2.909 1.685 1.217 1.00 96.62 102 GLU A CA 1
ATOM 817 C C . GLU A 1 102 ? 1.824 2.718 1.565 1.00 96.62 102 GLU A C 1
ATOM 819 O O . GLU A 1 102 ? 1.258 2.666 2.654 1.00 96.62 102 GLU A O 1
ATOM 824 N N . MET A 1 103 ? 1.415 3.553 0.605 1.00 96.06 103 MET A N 1
ATOM 825 C CA . MET A 1 103 ? 0.291 4.482 0.775 1.00 96.06 103 MET A CA 1
ATOM 826 C C . MET A 1 103 ? -1.018 3.750 1.117 1.00 96.06 103 MET A C 1
ATOM 828 O O . MET A 1 103 ? -1.762 4.176 2.001 1.00 96.06 103 MET A O 1
ATOM 832 N N . PHE A 1 104 ? -1.321 2.629 0.449 1.00 94.06 104 PHE A N 1
ATOM 833 C CA . PHE A 1 104 ? -2.502 1.834 0.801 1.00 94.06 104 PHE A CA 1
ATOM 834 C C . PHE A 1 104 ? -2.405 1.226 2.197 1.00 94.06 104 PHE A C 1
ATOM 836 O O . PHE A 1 104 ? -3.415 1.144 2.893 1.00 94.06 104 PHE A O 1
ATOM 843 N N . GLN A 1 105 ? -1.216 0.788 2.605 1.00 94.75 105 GLN A N 1
ATOM 844 C CA . GLN A 1 105 ? -1.004 0.262 3.947 1.00 94.75 105 GLN A CA 1
ATOM 845 C C . GLN A 1 105 ? -1.308 1.324 5.007 1.00 94.75 105 GLN A C 1
ATOM 847 O O . GLN A 1 105 ? -2.036 1.030 5.954 1.00 94.75 105 GLN A O 1
ATOM 852 N N . GLU A 1 106 ? -0.799 2.543 4.829 1.00 96.31 106 GLU A N 1
ATOM 853 C CA . GLU A 1 106 ? -1.069 3.665 5.734 1.00 96.31 106 GLU A CA 1
ATOM 854 C C . GLU A 1 106 ? -2.568 3.984 5.797 1.00 96.31 106 GLU A C 1
ATOM 856 O O . GLU A 1 106 ? -3.143 4.038 6.884 1.00 96.31 106 GLU A O 1
ATOM 861 N N . TYR A 1 107 ? -3.227 4.077 4.639 1.00 95.88 107 TYR A N 1
ATOM 862 C CA . TYR A 1 107 ? -4.668 4.321 4.558 1.00 95.88 107 TYR A CA 1
ATOM 863 C C . TYR A 1 107 ? -5.497 3.263 5.303 1.00 95.88 107 TYR A C 1
ATOM 865 O O . TYR A 1 107 ? -6.399 3.593 6.075 1.00 95.88 107 TYR A O 1
ATOM 873 N N . TYR A 1 108 ? -5.205 1.975 5.095 1.00 95.75 108 TYR A N 1
ATOM 874 C CA . TYR A 1 108 ? -5.943 0.908 5.773 1.00 95.75 108 TYR A CA 1
ATOM 875 C C . TYR A 1 108 ? -5.655 0.863 7.271 1.00 95.75 108 TYR A C 1
ATOM 877 O O . TYR A 1 108 ? -6.552 0.527 8.045 1.00 95.75 108 TYR A O 1
ATOM 885 N N . GLN A 1 109 ? -4.437 1.206 7.691 1.00 97.19 109 GLN A N 1
ATOM 886 C CA . GLN A 1 109 ? -4.114 1.290 9.109 1.00 97.19 109 GLN A CA 1
ATOM 887 C C . GLN A 1 109 ? -4.942 2.383 9.791 1.00 97.19 109 GLN A C 1
ATOM 889 O O . GLN A 1 109 ? -5.569 2.114 10.812 1.00 97.19 109 GLN A O 1
ATOM 894 N N . GLU A 1 110 ? -5.036 3.567 9.184 1.00 97.50 110 GLU A N 1
ATOM 895 C CA . GLU A 1 110 ? -5.862 4.654 9.715 1.00 97.50 110 GLU A CA 1
ATOM 896 C C . GLU A 1 110 ? -7.340 4.240 9.837 1.00 97.50 110 GLU A C 1
ATOM 898 O O . GLU A 1 110 ? -7.989 4.507 10.850 1.00 97.50 110 GLU A O 1
ATOM 903 N N . GLN A 1 111 ? -7.874 3.517 8.846 1.00 97.44 111 GLN A N 1
ATOM 904 C CA . GLN A 1 111 ? -9.240 2.988 8.917 1.00 97.44 111 GLN A CA 1
ATOM 905 C C . GLN A 1 111 ? -9.441 2.004 10.074 1.00 97.44 111 GLN A C 1
ATOM 907 O O . GLN A 1 111 ? -10.470 2.057 10.754 1.00 97.44 111 GLN A O 1
ATOM 912 N N . LEU A 1 112 ? -8.488 1.098 10.298 1.00 98.12 112 LEU A N 1
ATOM 913 C CA . LEU A 1 112 ? -8.552 0.151 11.411 1.00 98.12 112 LEU A CA 1
ATOM 914 C C . LEU A 1 112 ? -8.523 0.879 12.756 1.00 98.12 112 LEU A C 1
ATOM 916 O O . LEU A 1 112 ? -9.315 0.549 13.642 1.00 98.12 112 LEU A O 1
ATOM 920 N N . ASP A 1 113 ? -7.673 1.893 12.887 1.00 97.88 113 ASP A N 1
ATOM 921 C CA . ASP A 1 113 ? -7.554 2.687 14.109 1.00 97.88 113 ASP A CA 1
ATOM 922 C C . ASP A 1 113 ? -8.865 3.437 14.408 1.00 97.88 113 ASP A C 1
ATOM 924 O O . ASP A 1 113 ? -9.370 3.404 15.537 1.00 97.88 113 ASP A O 1
ATOM 928 N N . GLN A 1 114 ? -9.489 4.035 13.386 1.00 97.88 114 GLN A N 1
ATOM 929 C CA . GLN A 1 114 ? -10.804 4.676 13.511 1.00 97.88 114 GLN A CA 1
ATOM 930 C C . GLN A 1 114 ? -11.888 3.684 13.956 1.00 97.88 114 GLN A C 1
ATOM 932 O O . GLN A 1 114 ? -12.671 3.982 14.862 1.00 97.88 114 GLN A O 1
ATOM 937 N N . GLN A 1 115 ? -11.930 2.489 13.360 1.00 98.00 115 GLN A N 1
ATOM 938 C CA . GLN A 1 115 ? -12.897 1.451 13.733 1.00 98.00 115 GLN A CA 1
ATOM 939 C C . GLN A 1 115 ? -12.714 0.995 15.182 1.00 98.00 115 GLN A C 1
ATOM 941 O O . GLN A 1 115 ? -13.695 0.850 15.916 1.00 98.00 115 GLN A O 1
ATOM 946 N N . GLN A 1 116 ? -11.470 0.806 15.622 1.00 98.06 116 GLN A N 1
ATOM 947 C CA . GLN A 1 116 ? -11.174 0.447 17.007 1.00 98.06 116 GLN A CA 1
ATOM 948 C C . GLN A 1 116 ? -11.637 1.536 17.976 1.00 98.06 116 GLN A C 1
ATOM 950 O O . GLN A 1 116 ? -12.287 1.218 18.973 1.00 98.06 116 GLN A O 1
ATOM 955 N N . ALA A 1 117 ? -11.388 2.812 17.667 1.00 98.06 117 ALA A N 1
ATOM 956 C CA . ALA A 1 117 ? -11.860 3.927 18.485 1.00 98.06 117 ALA A CA 1
ATOM 957 C C . ALA A 1 117 ? -13.396 3.947 18.611 1.00 98.06 117 ALA A C 1
ATOM 959 O O . ALA A 1 117 ? -13.926 4.133 19.711 1.00 98.06 117 ALA A O 1
ATOM 960 N N . MET A 1 118 ? -14.120 3.685 17.517 1.00 97.62 118 MET A N 1
ATOM 961 C CA . MET A 1 118 ? -15.586 3.590 17.536 1.00 97.62 118 MET A CA 1
ATOM 962 C C . MET A 1 118 ? -16.081 2.431 18.409 1.00 97.62 118 MET A C 1
ATOM 964 O O . MET A 1 118 ? -17.018 2.611 19.187 1.00 97.62 118 MET A O 1
ATOM 968 N N . ILE A 1 119 ? -15.444 1.258 18.331 1.00 98.25 119 ILE A N 1
ATOM 969 C CA . ILE A 1 119 ? -15.787 0.107 19.182 1.00 98.25 119 ILE A CA 1
ATOM 970 C C . ILE A 1 119 ? -15.593 0.456 20.661 1.00 98.25 119 ILE A C 1
ATOM 972 O O . ILE A 1 119 ? -16.478 0.178 21.470 1.00 98.25 119 ILE A O 1
ATOM 976 N N . GLN A 1 120 ? -14.479 1.098 21.019 1.00 97.56 120 GLN A N 1
ATOM 977 C CA . GLN A 1 120 ? -14.227 1.492 22.409 1.00 97.56 120 GLN A CA 1
ATOM 978 C C . GLN A 1 120 ? -15.273 2.488 22.921 1.00 97.56 120 GLN A C 1
ATOM 980 O O . GLN A 1 120 ? -15.788 2.324 24.026 1.00 97.56 120 GLN A O 1
ATOM 985 N N . LEU A 1 121 ? -15.654 3.474 22.103 1.00 97.44 121 LEU A N 1
ATOM 986 C CA . LEU A 1 121 ? -16.724 4.412 22.445 1.00 97.44 121 LEU A CA 1
ATOM 987 C C . LEU A 1 121 ? -18.052 3.684 22.710 1.00 97.44 121 LEU A C 1
ATOM 989 O O . LEU A 1 121 ? -18.728 3.972 23.697 1.00 97.44 121 LEU A O 1
ATOM 993 N N . LEU A 1 122 ? -18.420 2.732 21.848 1.00 97.56 122 LEU A N 1
ATOM 994 C CA . LEU A 1 122 ? -19.650 1.952 22.005 1.00 97.56 122 LEU A CA 1
ATOM 995 C C . LEU A 1 122 ? -19.644 1.132 23.298 1.00 97.56 122 LEU A C 1
ATOM 997 O O . LEU A 1 122 ? -20.655 1.103 23.999 1.00 97.56 122 LEU A O 1
ATOM 1001 N N . LEU A 1 123 ? -18.513 0.509 23.639 1.00 96.81 123 LEU A N 1
ATOM 1002 C CA . LEU A 1 123 ? -18.368 -0.251 24.882 1.00 96.81 123 LEU A CA 1
ATOM 1003 C C . LEU A 1 123 ? -18.537 0.640 26.118 1.00 96.81 123 LEU A C 1
ATOM 1005 O O . LEU A 1 123 ? -19.253 0.263 27.045 1.00 96.81 123 LEU A O 1
ATOM 1009 N N . LEU A 1 124 ? -17.947 1.839 26.114 1.00 96.69 124 LEU A N 1
ATOM 1010 C CA . LEU A 1 124 ? -18.125 2.807 27.200 1.00 96.69 124 LEU A CA 1
ATOM 1011 C C . LEU A 1 124 ? -19.592 3.230 27.343 1.00 96.69 124 LEU A C 1
ATOM 1013 O O . LEU A 1 124 ? -20.126 3.241 28.450 1.00 96.69 124 LEU A O 1
ATOM 1017 N N . LYS A 1 125 ? -20.284 3.503 26.230 1.00 96.31 125 LYS A N 1
ATOM 1018 C CA . LYS A 1 125 ? -21.714 3.851 26.261 1.00 96.31 125 LYS A CA 1
ATOM 1019 C C . LYS A 1 125 ? -22.597 2.722 26.777 1.00 96.31 125 LYS A C 1
ATOM 1021 O O . LYS A 1 125 ? -23.535 2.982 27.522 1.00 96.31 125 LYS A O 1
ATOM 1026 N N . GLN A 1 126 ? -22.289 1.473 26.446 1.00 95.31 126 GLN A N 1
ATOM 1027 C CA . GLN A 1 126 ? -23.008 0.326 27.008 1.00 95.31 126 GLN A CA 1
ATOM 1028 C C . GLN A 1 126 ? -22.834 0.217 28.527 1.00 95.31 126 GLN A C 1
ATOM 1030 O O . GLN A 1 126 ? -23.793 -0.115 29.217 1.00 95.31 126 GLN A O 1
ATOM 1035 N N . GLN A 1 127 ? -21.642 0.520 29.046 1.00 92.38 127 GLN A N 1
ATOM 1036 C CA . GLN A 1 127 ? -21.389 0.538 30.489 1.00 92.38 127 GLN A CA 1
ATOM 1037 C C . GLN A 1 127 ? -22.144 1.673 31.188 1.00 92.38 127 GLN A C 1
ATOM 1039 O O . GLN A 1 127 ? -22.710 1.441 32.250 1.00 92.38 127 GLN A O 1
ATOM 1044 N N . GLU A 1 128 ? -22.205 2.865 30.581 1.00 92.06 128 GLU A N 1
ATOM 1045 C CA . GLU A 1 128 ? -22.991 3.993 31.107 1.00 92.06 128 GLU A CA 1
ATOM 1046 C C . GLU A 1 128 ? -24.482 3.646 31.252 1.00 92.06 128 GLU A C 1
ATOM 1048 O O . GLU A 1 128 ? -25.092 4.025 32.243 1.00 92.06 128 GLU A O 1
ATOM 1053 N N . TYR A 1 129 ? -25.069 2.912 30.298 1.00 85.81 129 TYR A N 1
ATOM 1054 C CA . TYR A 1 129 ? -26.482 2.502 30.353 1.00 85.81 129 TYR A CA 1
ATOM 1055 C C . TYR A 1 129 ? -26.764 1.295 31.258 1.00 85.81 129 TYR A C 1
ATOM 1057 O O . TYR A 1 129 ? -27.927 0.977 31.499 1.00 85.81 129 TYR A O 1
ATOM 1065 N N . ALA A 1 130 ? -25.727 0.586 31.707 1.00 78.38 130 ALA A N 1
ATOM 1066 C CA . ALA A 1 130 ? -25.859 -0.550 32.618 1.00 78.38 130 ALA A CA 1
ATOM 1067 C C . ALA A 1 130 ? -25.836 -0.137 34.105 1.00 78.38 130 ALA A C 1
ATOM 1069 O O . ALA A 1 130 ? -25.967 -1.008 34.969 1.00 78.38 130 ALA A O 1
ATOM 1070 N N . LEU A 1 131 ? -25.652 1.160 34.383 1.00 57.56 131 LEU A N 1
ATOM 1071 C CA . LEU A 1 131 ? -25.703 1.798 35.702 1.00 57.56 131 LEU A CA 1
ATOM 1072 C C . LEU A 1 131 ? -27.050 2.500 35.914 1.00 57.56 131 LEU A C 1
ATOM 1074 O O . LEU A 1 131 ? -27.536 2.455 37.066 1.00 57.56 131 LEU A O 1
#

Secondary structure (DSSP, 8-state):
--------SSSTTSS----------S---SSSHHHHHHHHHHHHHHHHHHHHHHHTTS-----EEEEEETTEEEEEETT-TT-EEEESSHHHHHHHHHHHHHHHHHHHHHHHHHHHHHHHHHHHHHHHHT-

pLDDT: mean 70.49, std 27.19, range [28.64, 98.56]

Foldseek 3Di:
DDDDDDPPPPPPVPPDDPPPPPPDDDDDDDDPDPVVVVVVVVVVVVVVVVVVVVVPPPDPPFDWDWDDDVQWIKIATPPDPPQIAIDNYPVRRVVRSVVSVVVVVVVVVVVVVVVVVVVVVVVVVVVVVVD

Sequence (131 aa):
MVFVFEFTILTAFWVNPPQFLFRLHRGLTLSQGGAFFLRISLQISMKFVKMKSGLFSAYKIMNISIKKDGEGYLAEVVGKENCYAFGYTEQEALAELKKVIEMFQEYYQEQLDQQQAMIQLLLLKQQEYAL